Protein AF-A0A8T6ZPI1-F1 (afdb_monomer_lite)

Sequence (58 aa):
AYVSTIMPLEPGDVIATGTPTGVGAKLDPPTWLKAGDLVEIEVSGVGVLRNTVEDEQA

Secondary structure (DSSP, 8-state):
--GGGTS---TT--------S--GGGSSS-----TT-EEEEEETTTEEEEEE--PPP-

Foldseek 3Di:
DVVCVPDNDDPPDDDDPDDDPDQQCPDVVRDDDDQQDWDWDDDPPPGIDIDGDHDDDD

pLDDT: mean 96.38, std 3.06, range [80.38, 98.56]

Structure (mmCIF, N/CA/C/O backbone):
data_AF-A0A8T6ZPI1-F1
#
_entry.id   AF-A0A8T6ZPI1-F1
#
loop_
_atom_site.group_PDB
_atom_site.id
_atom_site.type_symbol
_atom_site.label_atom_id
_atom_site.label_alt_id
_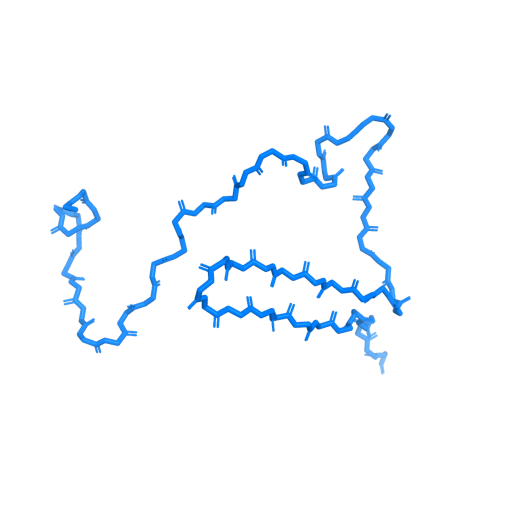atom_site.label_comp_id
_atom_site.label_asym_id
_atom_site.label_entity_id
_atom_site.label_seq_id
_atom_site.pdbx_PDB_ins_code
_atom_site.Cartn_x
_atom_site.Cartn_y
_atom_site.Cartn_z
_atom_site.occupancy
_atom_site.B_iso_or_equiv
_atom_site.auth_seq_id
_atom_site.auth_comp_id
_atom_site.auth_asym_id
_atom_site.auth_atom_id
_atom_site.pdbx_PDB_model_num
ATOM 1 N N . ALA A 1 1 ? 14.981 2.896 -10.663 1.00 85.25 1 ALA A N 1
ATOM 2 C CA . ALA A 1 1 ? 16.459 2.890 -10.608 1.00 85.25 1 ALA A CA 1
ATOM 3 C C . ALA A 1 1 ? 17.010 3.017 -9.186 1.00 85.25 1 ALA A C 1
ATOM 5 O O . ALA A 1 1 ? 17.977 2.341 -8.895 1.00 85.25 1 ALA A O 1
ATOM 6 N N . TYR A 1 2 ? 16.431 3.839 -8.297 1.00 96.44 2 TYR A N 1
ATOM 7 C CA . TYR A 1 2 ? 16.999 4.072 -6.957 1.00 96.44 2 TYR A CA 1
ATOM 8 C C . TYR A 1 2 ? 17.133 2.808 -6.086 1.00 96.44 2 TYR A C 1
ATOM 10 O O . TYR A 1 2 ? 18.210 2.530 -5.582 1.00 96.44 2 TYR A O 1
ATOM 18 N N . VAL A 1 3 ? 16.078 1.995 -5.956 1.00 96.56 3 VAL A N 1
ATOM 19 C CA . VAL A 1 3 ? 16.105 0.799 -5.084 1.00 96.56 3 VAL A CA 1
ATOM 20 C C . VAL A 1 3 ? 17.232 -0.179 -5.464 1.00 96.56 3 VAL A C 1
ATOM 22 O O . VAL A 1 3 ? 17.914 -0.710 -4.595 1.00 96.56 3 VAL A O 1
ATOM 25 N N . SER A 1 4 ? 17.516 -0.344 -6.758 1.00 97.19 4 SER A N 1
ATOM 26 C CA . SER A 1 4 ? 18.579 -1.237 -7.235 1.00 97.19 4 SER A CA 1
ATOM 27 C C . SER A 1 4 ? 20.006 -0.712 -7.012 1.00 97.19 4 SER A C 1
ATOM 29 O O . SER A 1 4 ? 20.960 -1.410 -7.339 1.00 97.19 4 SER A O 1
ATOM 31 N N . THR A 1 5 ? 20.193 0.512 -6.499 1.00 97.75 5 THR A N 1
ATOM 32 C CA . THR A 1 5 ? 21.530 1.014 -6.125 1.00 97.75 5 THR A CA 1
ATOM 33 C C . THR A 1 5 ? 21.927 0.628 -4.702 1.00 97.75 5 THR A C 1
ATOM 35 O O . THR A 1 5 ? 23.084 0.814 -4.337 1.00 97.75 5 THR A O 1
ATOM 38 N N . ILE A 1 6 ? 20.978 0.148 -3.888 1.00 96.62 6 ILE A N 1
ATOM 39 C CA . ILE A 1 6 ? 21.192 -0.198 -2.473 1.00 96.62 6 ILE A CA 1
ATOM 40 C C . ILE A 1 6 ? 21.049 -1.700 -2.196 1.00 96.62 6 ILE A C 1
ATOM 42 O O . ILE A 1 6 ? 21.576 -2.175 -1.195 1.00 96.62 6 ILE A O 1
ATOM 46 N N . MET A 1 7 ? 20.376 -2.449 -3.077 1.00 96.19 7 MET A N 1
ATOM 47 C CA . MET A 1 7 ? 20.255 -3.909 -3.011 1.00 96.19 7 MET A CA 1
ATOM 48 C C . MET A 1 7 ? 20.010 -4.512 -4.409 1.00 96.19 7 MET A C 1
ATOM 50 O O . MET A 1 7 ? 19.455 -3.817 -5.266 1.00 96.19 7 MET A O 1
ATOM 54 N N . PRO A 1 8 ? 20.407 -5.774 -4.675 1.00 96.88 8 PRO A N 1
ATOM 55 C CA . PRO A 1 8 ? 19.990 -6.479 -5.888 1.00 96.88 8 PRO A CA 1
ATOM 56 C C . PRO A 1 8 ? 18.472 -6.722 -5.883 1.00 96.88 8 PRO A C 1
ATOM 58 O O . PRO A 1 8 ? 17.874 -6.848 -4.818 1.00 96.88 8 PRO A O 1
ATOM 61 N N . LEU A 1 9 ? 17.868 -6.783 -7.072 1.00 97.94 9 LEU A N 1
ATOM 62 C CA . LEU A 1 9 ? 16.462 -7.151 -7.268 1.00 97.94 9 LEU A CA 1
ATOM 63 C C . LEU A 1 9 ? 16.382 -8.509 -7.960 1.00 97.94 9 LEU A C 1
ATOM 65 O O . LEU A 1 9 ? 17.162 -8.777 -8.880 1.00 97.94 9 LEU A O 1
ATOM 69 N N . GLU A 1 10 ? 15.416 -9.324 -7.562 1.00 97.88 10 GLU A N 1
ATOM 70 C CA . GLU A 1 10 ? 15.159 -10.644 -8.121 1.00 97.88 10 GLU A CA 1
ATOM 71 C C . GLU A 1 10 ? 13.872 -10.659 -8.967 1.00 97.88 10 GLU A C 1
ATOM 73 O O . GLU A 1 10 ? 12.928 -9.899 -8.718 1.00 97.88 10 GLU A O 1
ATOM 78 N N . PRO A 1 11 ? 13.793 -11.508 -10.011 1.00 98.19 11 PRO A N 1
ATOM 79 C CA . PRO A 1 11 ? 12.547 -11.706 -10.740 1.00 98.19 11 PRO A CA 1
ATOM 80 C C . PRO A 1 11 ? 11.431 -12.182 -9.803 1.00 98.19 11 PRO A C 1
ATOM 82 O O . PRO A 1 11 ? 11.536 -13.241 -9.191 1.00 98.19 11 PRO A O 1
ATOM 85 N N . GLY A 1 12 ? 10.344 -11.415 -9.741 1.00 97.38 12 GLY A N 1
ATOM 86 C CA . GLY A 1 12 ? 9.218 -11.674 -8.839 1.00 97.38 12 GLY A CA 1
ATOM 87 C C . GLY A 1 12 ? 9.113 -10.684 -7.679 1.00 97.38 12 GLY A C 1
ATOM 88 O O . GLY A 1 12 ? 8.072 -10.652 -7.026 1.00 97.38 12 GLY A O 1
ATOM 89 N N . ASP A 1 13 ? 10.122 -9.837 -7.467 1.00 97.75 13 ASP A N 1
ATOM 90 C CA . ASP A 1 13 ? 10.055 -8.780 -6.460 1.00 97.75 13 ASP A CA 1
ATOM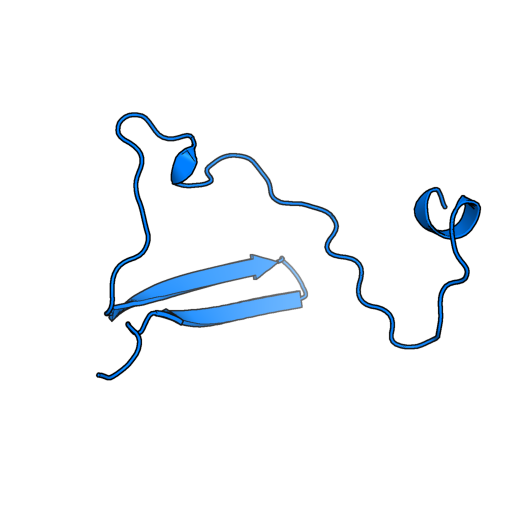 91 C C . ASP A 1 13 ? 8.900 -7.802 -6.721 1.00 97.75 13 ASP A C 1
ATOM 93 O O . ASP A 1 13 ? 8.673 -7.344 -7.846 1.00 97.75 13 ASP A O 1
ATOM 97 N N . VAL A 1 14 ? 8.194 -7.430 -5.647 1.00 96.94 14 VAL A N 1
ATOM 98 C CA . VAL A 1 14 ? 7.076 -6.478 -5.677 1.00 96.94 14 VAL A CA 1
ATOM 99 C C . VAL A 1 14 ? 7.473 -5.190 -4.960 1.00 96.94 14 VAL A C 1
ATOM 101 O O . VAL A 1 14 ? 7.763 -5.190 -3.766 1.00 96.94 14 VAL A O 1
ATOM 104 N N . ILE A 1 15 ? 7.439 -4.065 -5.679 1.00 96.38 15 ILE A N 1
ATOM 105 C CA . ILE A 1 15 ? 7.722 -2.735 -5.123 1.00 96.38 15 ILE A CA 1
ATOM 106 C C . ILE A 1 15 ? 6.406 -1.976 -4.940 1.00 96.38 15 ILE A C 1
ATOM 108 O O . ILE A 1 15 ? 5.772 -1.576 -5.915 1.00 96.38 15 ILE A O 1
ATOM 112 N N . ALA A 1 16 ? 6.021 -1.714 -3.690 1.00 96.62 16 ALA A N 1
ATOM 113 C CA . ALA A 1 16 ? 4.912 -0.816 -3.379 1.00 96.62 16 ALA A CA 1
ATOM 114 C C . ALA A 1 16 ? 5.357 0.646 -3.558 1.00 96.62 16 ALA A C 1
ATOM 116 O O . ALA A 1 16 ? 6.117 1.185 -2.757 1.00 96.62 16 ALA A O 1
ATOM 117 N N . THR A 1 17 ? 4.890 1.304 -4.620 1.00 96.19 17 THR A N 1
ATOM 118 C CA . THR A 1 17 ? 5.387 2.624 -5.057 1.00 96.19 17 THR A CA 1
ATOM 119 C C . THR A 1 17 ? 4.850 3.819 -4.261 1.00 96.19 17 THR A C 1
ATOM 121 O O . THR A 1 17 ? 5.151 4.962 -4.597 1.00 96.19 17 THR A O 1
ATOM 124 N N . GLY A 1 18 ? 4.067 3.573 -3.210 1.00 95.25 18 GLY A N 1
ATOM 125 C CA . GLY A 1 18 ? 3.469 4.598 -2.355 1.00 95.25 18 GLY A CA 1
ATOM 126 C C . GLY A 1 18 ? 1.967 4.789 -2.575 1.00 95.25 18 GLY A C 1
ATOM 127 O O . GLY A 1 18 ? 1.374 4.221 -3.487 1.00 95.25 18 GLY A O 1
ATOM 128 N N . THR A 1 19 ? 1.358 5.595 -1.703 1.00 95.31 19 THR A N 1
ATOM 129 C CA . THR A 1 19 ? -0.077 5.924 -1.700 1.00 95.31 19 THR A CA 1
ATOM 130 C C . THR A 1 19 ? -0.278 7.432 -1.885 1.00 95.31 19 THR A C 1
ATOM 132 O O . THR A 1 19 ? 0.539 8.210 -1.380 1.00 95.31 19 THR A O 1
ATOM 135 N N . PRO A 1 20 ? -1.352 7.877 -2.564 1.00 93.88 20 PRO A N 1
ATOM 136 C CA . PRO A 1 20 ? -1.747 9.283 -2.572 1.00 93.88 20 PRO A CA 1
ATOM 137 C C . PRO A 1 20 ? -2.213 9.760 -1.182 1.00 93.88 20 PRO A C 1
ATOM 139 O O . PRO A 1 20 ? -2.201 9.024 -0.190 1.00 93.88 20 PRO A O 1
ATOM 142 N N . THR A 1 21 ? -2.619 11.027 -1.101 1.00 94.31 21 THR A N 1
ATOM 143 C CA . THR A 1 21 ? -3.204 11.628 0.106 1.00 94.31 21 THR A CA 1
ATOM 144 C C . THR A 1 21 ? -4.547 10.993 0.473 1.00 94.31 21 THR A C 1
ATOM 146 O O . THR A 1 21 ? -5.234 10.462 -0.393 1.00 94.31 21 THR A O 1
ATOM 149 N N . GLY A 1 22 ? -4.953 11.115 1.741 1.00 91.94 22 GLY A N 1
ATOM 150 C CA . GLY A 1 22 ? -6.252 10.617 2.220 1.00 91.94 22 GLY A CA 1
ATOM 151 C C . GLY A 1 22 ? -6.183 9.381 3.117 1.00 91.94 22 GLY A C 1
ATOM 152 O O . GLY A 1 22 ? -7.220 8.829 3.463 1.00 91.94 22 GLY A O 1
ATOM 153 N N . VAL A 1 23 ? -4.984 8.951 3.531 1.00 95.81 23 VAL A N 1
ATOM 154 C CA . VAL A 1 23 ? -4.852 7.895 4.547 1.00 95.81 23 VAL A CA 1
ATOM 155 C C . VAL A 1 23 ? -5.555 8.312 5.843 1.00 95.81 23 VAL A C 1
ATOM 157 O O . VAL A 1 23 ? -5.333 9.419 6.337 1.00 95.81 23 VAL A O 1
ATOM 160 N N . GLY A 1 24 ? -6.373 7.420 6.407 1.00 95.75 24 GLY A N 1
ATOM 161 C CA . GLY A 1 24 ? -7.248 7.725 7.547 1.00 95.75 24 GLY A CA 1
ATOM 162 C C . GLY A 1 24 ? -6.521 8.284 8.777 1.00 95.75 24 GLY A C 1
ATOM 163 O O . GLY A 1 24 ? -7.038 9.173 9.452 1.00 95.75 24 GLY A O 1
ATOM 164 N N . ALA A 1 25 ? -5.269 7.866 8.994 1.00 96.19 25 ALA A N 1
ATOM 165 C CA . ALA A 1 25 ? -4.395 8.373 10.055 1.00 96.19 25 ALA A CA 1
ATOM 166 C C . ALA A 1 25 ? -4.082 9.881 9.959 1.00 96.19 25 ALA A C 1
ATOM 168 O O . ALA A 1 25 ? -3.687 10.483 10.952 1.00 96.19 25 ALA A O 1
ATOM 169 N N . LYS A 1 26 ? -4.207 10.484 8.769 1.00 95.00 26 LYS A N 1
ATOM 170 C CA . LYS A 1 26 ? -3.940 11.912 8.514 1.00 95.00 26 LYS A CA 1
ATOM 171 C C . LYS A 1 26 ? -5.215 12.766 8.449 1.00 95.00 26 LYS A C 1
ATOM 173 O O . LYS A 1 26 ? -5.123 13.938 8.094 1.00 95.00 26 LYS A O 1
ATOM 178 N N . LEU A 1 27 ? -6.383 12.192 8.735 1.00 96.06 27 LEU A N 1
ATOM 179 C CA . LEU A 1 27 ? -7.640 12.936 8.849 1.00 96.06 27 LEU A CA 1
ATOM 180 C C . LEU A 1 27 ? -7.759 13.588 10.237 1.00 96.06 27 LEU A C 1
ATOM 182 O O . LEU A 1 27 ? -7.097 13.157 11.179 1.00 96.06 27 LEU A O 1
ATOM 186 N N . ASP A 1 28 ? -8.611 14.609 10.357 1.00 95.12 28 ASP A N 1
ATOM 187 C CA . ASP A 1 28 ? -8.959 15.253 11.630 1.00 95.12 28 ASP A CA 1
ATOM 188 C C . ASP A 1 28 ? -10.492 15.246 11.821 1.00 95.12 28 ASP A C 1
ATOM 190 O O . ASP A 1 28 ? -11.190 16.004 11.140 1.00 95.12 28 ASP A O 1
ATOM 194 N N . PRO A 1 29 ? -11.044 14.360 12.678 1.00 95.00 29 PRO A N 1
ATOM 195 C CA . PRO A 1 29 ? -10.333 13.371 13.494 1.00 95.00 29 PRO A CA 1
ATOM 196 C C . PRO A 1 29 ? -9.777 12.190 12.664 1.00 95.00 29 PRO A C 1
ATOM 198 O O . P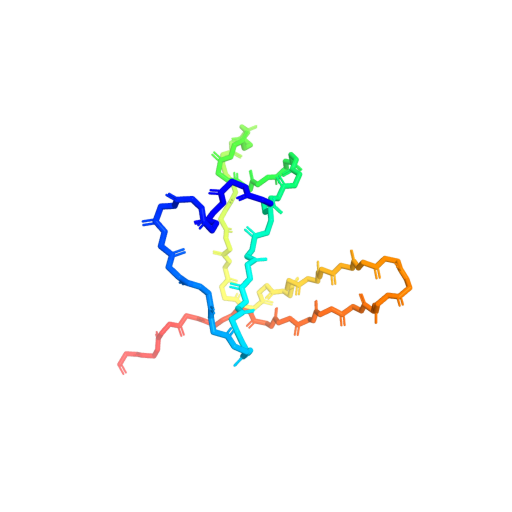RO A 1 29 ? -10.329 11.865 11.605 1.00 95.00 29 PRO A O 1
ATOM 201 N N . PRO A 1 30 ? -8.729 11.487 13.144 1.00 97.50 30 PRO A N 1
ATOM 202 C CA . PRO A 1 30 ? -8.229 10.283 12.488 1.00 97.50 30 PRO A CA 1
ATOM 203 C C . PRO A 1 30 ? -9.312 9.212 12.383 1.00 97.50 30 PRO A C 1
ATOM 205 O O . PRO A 1 30 ? -10.066 8.974 13.327 1.00 97.50 30 PRO A O 1
ATOM 208 N N . THR A 1 31 ? -9.363 8.535 11.240 1.00 97.56 31 THR A N 1
ATOM 209 C CA . THR A 1 31 ? -10.298 7.431 10.996 1.00 97.56 31 THR A CA 1
ATOM 210 C C . THR A 1 31 ? -9.518 6.142 10.778 1.00 97.56 31 THR A C 1
ATOM 212 O O . THR A 1 31 ? -8.581 6.106 9.982 1.00 97.56 31 THR A O 1
ATOM 215 N N . TRP A 1 32 ? -9.913 5.086 11.485 1.00 97.31 32 TRP A N 1
ATOM 216 C CA . TRP A 1 32 ? -9.288 3.765 11.433 1.00 97.31 32 TRP A CA 1
ATOM 217 C C . TRP A 1 32 ? -10.267 2.737 10.875 1.00 97.31 32 TRP A C 1
ATOM 219 O O . TRP A 1 32 ? -11.480 2.925 10.990 1.00 97.31 32 TRP A O 1
ATOM 229 N N . LEU A 1 33 ? -9.722 1.667 10.293 1.00 97.88 33 LEU A N 1
ATOM 230 C CA . LEU A 1 33 ? -10.505 0.526 9.824 1.00 97.88 33 LEU A CA 1
ATOM 231 C C . LEU A 1 33 ? -11.199 -0.167 10.999 1.00 97.88 33 LEU A C 1
ATOM 233 O O . LEU A 1 33 ? -10.670 -0.200 12.112 1.00 97.88 33 LEU A O 1
ATOM 237 N N . LYS A 1 34 ? -12.373 -0.727 10.730 1.00 97.19 34 LYS A N 1
ATOM 238 C CA . LYS A 1 34 ? -13.182 -1.505 11.667 1.00 97.19 34 LYS A CA 1
ATOM 239 C C . LYS A 1 34 ? -13.571 -2.833 11.030 1.00 97.19 34 LYS A C 1
ATOM 241 O O . LYS A 1 34 ? -13.695 -2.922 9.808 1.00 97.19 34 LYS A O 1
ATOM 246 N N . ALA A 1 35 ? -13.818 -3.849 11.854 1.00 97.94 35 ALA A N 1
ATOM 247 C CA . ALA A 1 35 ? -14.390 -5.103 11.379 1.00 97.94 35 ALA A CA 1
ATOM 248 C C . ALA A 1 35 ? -15.676 -4.860 10.569 1.00 97.94 35 ALA A C 1
ATOM 250 O O . ALA A 1 35 ? -16.566 -4.113 10.983 1.00 97.94 35 ALA A O 1
ATOM 251 N N . GLY A 1 36 ? -15.759 -5.510 9.411 1.00 97.75 36 GLY A N 1
ATOM 252 C CA . GLY A 1 36 ? -16.840 -5.369 8.442 1.00 97.75 36 GLY A CA 1
ATOM 253 C 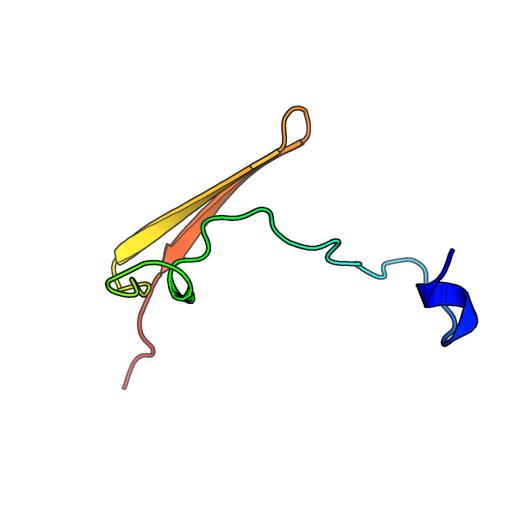C . GLY A 1 36 ? -16.630 -4.279 7.388 1.00 97.75 36 GLY A C 1
ATOM 254 O O . GLY A 1 36 ? -17.387 -4.258 6.417 1.00 97.75 36 GLY A O 1
ATOM 255 N N . ASP A 1 37 ? -15.622 -3.408 7.517 1.00 98.38 37 ASP A N 1
ATOM 256 C CA . ASP A 1 37 ? -15.315 -2.419 6.478 1.00 98.38 37 ASP A CA 1
ATOM 257 C C . ASP A 1 37 ? -14.882 -3.117 5.176 1.00 98.38 37 ASP A C 1
ATOM 259 O O . ASP A 1 37 ? -14.059 -4.034 5.191 1.00 98.38 37 ASP A O 1
ATOM 263 N N . LEU A 1 38 ? -15.399 -2.657 4.031 1.00 98.31 38 LEU A N 1
ATOM 264 C CA . LEU A 1 38 ? -14.937 -3.073 2.704 1.00 98.31 38 LEU A CA 1
ATOM 265 C C . LEU A 1 38 ? -13.942 -2.043 2.159 1.00 98.31 38 LEU A C 1
ATOM 267 O O . LEU A 1 38 ? -14.311 -0.904 1.877 1.00 98.31 38 LEU A O 1
ATOM 271 N N . VAL A 1 39 ? -12.690 -2.455 1.967 1.00 97.88 39 VAL A N 1
ATOM 272 C CA . VAL A 1 39 ? -11.641 -1.630 1.361 1.00 97.88 39 VAL A CA 1
ATOM 273 C C . VAL A 1 39 ? -11.547 -1.944 -0.128 1.00 97.88 39 VAL A C 1
ATOM 275 O O . VAL A 1 39 ? -11.182 -3.056 -0.514 1.00 97.88 39 VAL A O 1
ATOM 278 N N . GLU A 1 40 ? -11.842 -0.947 -0.962 1.00 98.19 40 GLU A N 1
ATOM 279 C CA . GLU A 1 40 ? -11.693 -1.017 -2.417 1.00 98.19 40 GLU A CA 1
ATOM 280 C C . GLU A 1 40 ? -10.550 -0.113 -2.889 1.00 98.19 40 GLU A C 1
ATOM 282 O O . GLU A 1 40 ? -10.467 1.058 -2.517 1.00 98.19 40 GLU A O 1
ATOM 287 N N . ILE A 1 41 ? -9.666 -0.656 -3.725 1.00 97.31 41 ILE A N 1
ATOM 288 C CA . ILE A 1 41 ? -8.564 0.075 -4.355 1.00 97.31 41 ILE A CA 1
ATOM 289 C C . ILE A 1 41 ? -8.670 -0.132 -5.859 1.00 97.31 41 ILE A C 1
ATOM 291 O O . ILE A 1 41 ? -8.683 -1.271 -6.326 1.00 97.31 41 ILE A O 1
ATOM 295 N N . GLU A 1 42 ? -8.710 0.957 -6.620 1.00 97.75 42 GLU A N 1
ATOM 296 C CA . GLU A 1 42 ? -8.803 0.917 -8.077 1.00 97.75 42 GLU A CA 1
ATOM 297 C C . GLU A 1 42 ? -7.579 1.554 -8.732 1.00 97.75 42 GLU A C 1
ATOM 299 O O . GLU A 1 42 ? -7.123 2.631 -8.343 1.00 97.75 42 GLU A O 1
ATOM 304 N N . VAL A 1 43 ? -7.076 0.889 -9.773 1.00 97.31 43 VAL A N 1
ATOM 305 C CA . VAL A 1 43 ? -6.106 1.458 -10.708 1.00 97.31 43 VAL A CA 1
ATOM 306 C C . VAL A 1 43 ? -6.658 1.298 -12.119 1.00 97.31 43 VAL A C 1
ATOM 308 O O . VAL A 1 43 ? -6.866 0.177 -12.597 1.00 97.31 43 VAL A O 1
ATOM 311 N N . SER A 1 44 ? -6.873 2.423 -12.803 1.00 97.88 44 SER A N 1
ATOM 312 C CA . SER A 1 44 ? -7.400 2.454 -14.168 1.00 97.88 44 SER A CA 1
ATOM 313 C C . SER A 1 44 ? -6.564 1.585 -15.110 1.00 97.88 44 SER A C 1
ATOM 315 O O . SER A 1 44 ? -5.346 1.732 -15.193 1.00 97.88 44 SER A O 1
ATOM 317 N N . GLY A 1 45 ? -7.225 0.682 -15.835 1.00 97.88 45 GLY A N 1
ATOM 318 C CA . GLY A 1 45 ? -6.569 -0.247 -16.763 1.00 97.88 45 GLY A CA 1
ATOM 319 C C . GLY A 1 45 ? -5.934 -1.482 -16.112 1.00 97.88 45 GLY A C 1
ATOM 320 O O . GLY A 1 45 ? -5.484 -2.360 -16.842 1.00 97.88 45 GLY A O 1
ATOM 321 N N . VAL A 1 46 ? -5.930 -1.584 -14.777 1.00 97.69 46 VAL A N 1
ATOM 322 C CA .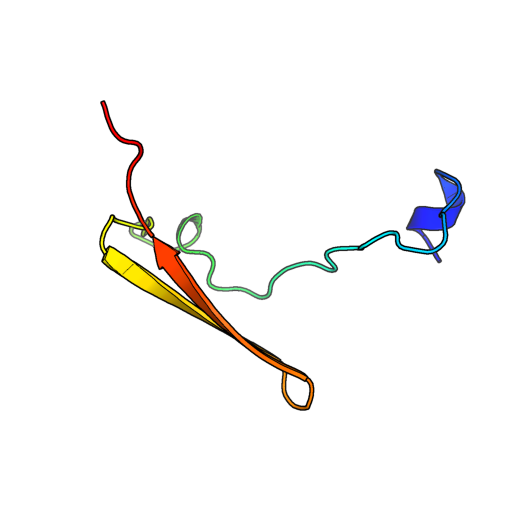 VAL A 1 46 ? -5.490 -2.783 -14.042 1.00 97.69 46 VAL A CA 1
ATOM 323 C C . VAL A 1 46 ? -6.690 -3.502 -13.430 1.00 97.69 46 VAL A C 1
ATOM 325 O O . VAL A 1 46 ? -6.880 -4.690 -13.675 1.00 97.69 46 VAL A O 1
ATOM 328 N N . GLY A 1 47 ? -7.528 -2.786 -12.675 1.00 98.38 47 GLY A N 1
ATOM 329 C CA . GLY A 1 47 ? -8.734 -3.336 -12.053 1.00 98.38 47 GLY A CA 1
ATOM 330 C C . GLY A 1 47 ? -8.980 -2.821 -10.634 1.00 98.38 47 GLY A C 1
ATOM 331 O O . GLY A 1 47 ? -8.357 -1.854 -10.193 1.00 98.38 47 GLY A O 1
ATOM 332 N N . VAL A 1 48 ? -9.898 -3.495 -9.933 1.00 98.56 48 VAL A N 1
ATOM 333 C CA . VAL A 1 48 ? -10.288 -3.191 -8.548 1.00 98.56 48 VAL A CA 1
ATOM 334 C C . VAL A 1 48 ? -9.907 -4.350 -7.631 1.00 98.56 48 VAL A C 1
ATOM 336 O O . VAL A 1 48 ? -10.314 -5.488 -7.867 1.00 98.56 48 VAL A O 1
ATOM 339 N N . LEU A 1 49 ? -9.174 -4.051 -6.561 1.00 98.44 49 LEU A N 1
ATOM 340 C CA . LEU A 1 49 ? -8.900 -4.959 -5.452 1.00 98.44 49 LEU A CA 1
ATOM 341 C C . LEU A 1 49 ? -9.871 -4.661 -4.306 1.00 98.44 49 LEU A C 1
ATOM 343 O O . LEU A 1 49 ? -9.968 -3.518 -3.869 1.00 98.44 49 LEU A O 1
ATOM 347 N N . ARG A 1 50 ? -10.565 -5.690 -3.812 1.00 98.56 50 ARG A N 1
ATOM 348 C CA . ARG A 1 50 ? -11.552 -5.588 -2.729 1.00 98.56 50 ARG A CA 1
ATOM 349 C C . ARG A 1 50 ? -11.174 -6.518 -1.588 1.00 98.56 50 ARG A C 1
ATOM 351 O O . ARG A 1 50 ? -10.977 -7.703 -1.837 1.00 98.56 50 ARG A O 1
ATOM 358 N N . ASN A 1 51 ? -11.118 -6.001 -0.365 1.00 98.44 51 ASN A N 1
ATOM 359 C CA . ASN A 1 51 ? -10.878 -6.799 0.838 1.00 98.44 51 ASN A CA 1
ATOM 360 C C . ASN A 1 51 ? -11.804 -6.348 1.968 1.00 98.44 51 ASN A C 1
ATOM 362 O O . ASN A 1 51 ? -11.905 -5.152 2.235 1.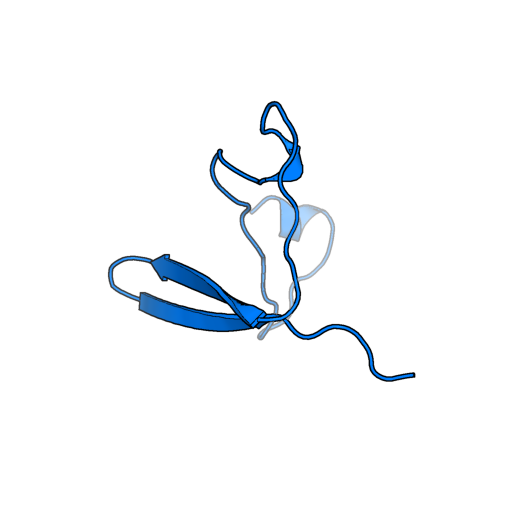00 98.44 51 ASN A O 1
ATOM 366 N N . THR A 1 52 ? -12.447 -7.300 2.640 1.00 98.38 52 THR A N 1
ATOM 367 C CA . THR A 1 52 ? -13.216 -7.033 3.862 1.00 98.38 52 THR A CA 1
ATOM 368 C C . THR A 1 52 ? -12.291 -7.126 5.070 1.00 98.38 52 THR A C 1
ATOM 370 O O . THR A 1 52 ? -11.454 -8.024 5.140 1.00 98.38 52 THR A O 1
ATOM 373 N N . VAL A 1 53 ? -12.427 -6.193 6.006 1.00 98.31 53 VAL A N 1
ATOM 374 C CA . VAL A 1 53 ? -11.664 -6.165 7.256 1.00 98.31 53 VAL A CA 1
ATOM 375 C C . VAL A 1 53 ? -12.339 -7.066 8.284 1.00 98.31 53 VAL A C 1
ATOM 377 O O . VAL A 1 53 ? -13.545 -6.967 8.502 1.00 98.31 53 VAL A O 1
ATOM 380 N N . GLU A 1 54 ? -11.558 -7.903 8.955 1.00 97.62 54 GLU A N 1
ATOM 381 C CA . GLU A 1 54 ? -12.000 -8.706 10.095 1.00 97.62 54 GLU A CA 1
ATOM 382 C C . GLU A 1 54 ? -11.020 -8.514 11.255 1.00 97.62 54 GLU A C 1
ATOM 384 O O . GLU A 1 54 ? -9.808 -8.436 11.039 1.00 97.62 54 GLU A O 1
ATOM 389 N N . ASP A 1 55 ? -11.550 -8.418 12.476 1.00 97.56 55 ASP A N 1
ATOM 390 C CA . ASP A 1 55 ? -10.724 -8.433 13.683 1.00 97.56 55 ASP A CA 1
ATOM 391 C C . ASP A 1 55 ? -10.199 -9.855 13.927 1.00 97.56 55 ASP A C 1
ATOM 393 O O . ASP A 1 55 ? -10.836 -10.848 13.563 1.00 97.56 55 ASP A O 1
ATOM 397 N N . GLU A 1 56 ? -9.033 -9.959 14.563 1.00 96.00 56 GLU A N 1
ATOM 398 C CA . GLU A 1 56 ? -8.477 -11.252 14.958 1.00 96.00 56 GLU A CA 1
ATOM 399 C C . GLU A 1 56 ? -9.426 -11.981 15.925 1.00 96.00 56 GLU A C 1
ATOM 401 O O . GLU A 1 56 ? -10.013 -11.381 16.830 1.00 96.00 56 GLU A O 1
ATOM 406 N N . GLN A 1 57 ? -9.591 -13.288 15.721 1.00 89.88 57 GLN A N 1
ATOM 407 C CA . GLN A 1 57 ? -10.411 -14.130 16.591 1.00 89.88 57 GLN A CA 1
ATOM 408 C C . GLN A 1 57 ? -9.658 -14.416 17.898 1.00 89.88 57 GLN A C 1
ATOM 410 O O . GLN A 1 57 ? -8.445 -14.619 17.881 1.00 89.88 57 GLN A O 1
ATOM 415 N N . ALA A 1 58 ? -10.384 -14.423 19.019 1.00 80.38 58 ALA A N 1
ATOM 416 C CA . ALA A 1 58 ? -9.832 -14.705 20.347 1.00 80.38 58 ALA A CA 1
ATOM 417 C C . ALA A 1 58 ? -9.380 -16.164 20.525 1.00 80.38 58 ALA A C 1
ATOM 419 O O . ALA A 1 58 ? -10.029 -17.062 19.938 1.00 80.38 58 ALA A O 1
#

Radius of gyration: 16.27 Å; chains: 1; bounding box: 38×30×37 Å